Protein AF-A0A950J6G5-F1 (afdb_monomer_lite)

pLDDT: mean 94.03, std 8.96, range [36.78, 98.38]

Secondary structure (DSSP, 8-state):
-EEEEEEEEEETTEEEEEEEHHHHHHHHHTS-HHHHTSHHHHHHHHHHHHHHHH--HHHHHHHHHHHHHHHHHTT-B----

Foldseek 3Di:
DFQPDWFAWADVVDGDTDGHLVSLLVVLVPDDPVLNPDPLSVVLNVLSVVCVVPVDPVSSVVSVVSSLVSRVVVVTGDPDD

Sequence (81 aa):
MNLPTPVPVRAPGRRGEIASVKEALRFIDQLPPELARLSRWTFARALFHEVERTGKSRDMKAAVRQFRQALSNERWLEEDS

Radius of gyration: 11.63 Å; chains: 1; bounding box: 24×30×30 Å

Structure (mmCIF, N/CA/C/O backbone):
data_AF-A0A950J6G5-F1
#
_entry.id   AF-A0A950J6G5-F1
#
loop_
_atom_site.group_PDB
_atom_site.id
_atom_site.type_symbol
_atom_site.label_atom_id
_atom_site.label_alt_id
_atom_site.label_comp_id
_atom_site.label_asym_id
_atom_site.label_entity_id
_atom_site.label_seq_id
_atom_site.pdbx_PDB_ins_code
_atom_site.Cartn_x
_atom_site.Cartn_y
_atom_site.Cartn_z
_atom_site.occupancy
_atom_site.B_iso_or_equiv
_atom_site.auth_seq_id
_atom_site.auth_comp_id
_atom_site.auth_asym_id
_atom_site.auth_atom_id
_atom_site.pdbx_PDB_model_num
ATOM 1 N N . MET A 1 1 ? -11.780 4.060 2.908 1.00 91.25 1 MET A N 1
ATOM 2 C CA . MET A 1 1 ? -11.147 4.846 3.988 1.00 91.25 1 MET A CA 1
ATOM 3 C C . MET A 1 1 ? -9.950 5.576 3.409 1.00 91.25 1 MET A C 1
ATOM 5 O O . MET A 1 1 ? -9.152 4.934 2.730 1.00 91.25 1 MET A O 1
ATOM 9 N N . ASN A 1 2 ? -9.861 6.888 3.620 1.00 96.25 2 ASN A N 1
ATOM 10 C CA . ASN A 1 2 ? -8.768 7.696 3.077 1.00 96.25 2 ASN A CA 1
ATOM 11 C C . ASN A 1 2 ? -7.521 7.565 3.950 1.00 96.25 2 ASN A C 1
ATOM 13 O O . ASN A 1 2 ? -7.625 7.376 5.164 1.00 96.25 2 ASN A O 1
ATOM 17 N N . LEU A 1 3 ? -6.352 7.645 3.320 1.00 94.75 3 LEU A N 1
ATOM 18 C CA . LEU A 1 3 ? -5.093 7.767 4.035 1.00 94.75 3 LEU A CA 1
ATOM 19 C C . LEU A 1 3 ? -5.022 9.163 4.681 1.00 94.75 3 LEU A C 1
ATOM 21 O O . LEU A 1 3 ? -5.570 10.118 4.132 1.00 94.75 3 LEU A O 1
ATOM 25 N N . PRO A 1 4 ? -4.343 9.311 5.831 1.00 92.62 4 PRO A N 1
ATOM 26 C CA . PRO A 1 4 ? -4.153 10.610 6.480 1.00 92.62 4 PRO A CA 1
ATOM 27 C C . PRO A 1 4 ? -3.365 11.596 5.607 1.00 92.62 4 PRO A C 1
ATOM 29 O O . PRO A 1 4 ? -3.546 12.803 5.722 1.00 92.62 4 PRO A O 1
ATOM 32 N N . THR A 1 5 ? -2.502 11.079 4.735 1.00 92.94 5 THR A N 1
ATOM 33 C CA . THR A 1 5 ? -1.775 11.847 3.725 1.00 92.94 5 THR A CA 1
ATOM 34 C C . THR A 1 5 ? -1.644 10.965 2.489 1.00 92.94 5 THR A C 1
ATOM 36 O O . THR A 1 5 ? -1.251 9.800 2.657 1.00 92.94 5 THR A O 1
ATOM 39 N N . PRO A 1 6 ? -1.952 11.472 1.281 1.00 95.88 6 PRO A N 1
ATOM 40 C CA . PRO A 1 6 ? -1.655 10.757 0.050 1.00 95.88 6 PRO A CA 1
ATOM 41 C C . PRO A 1 6 ? -0.182 10.333 -0.003 1.00 95.88 6 PRO A C 1
ATOM 43 O O . PRO A 1 6 ? 0.704 10.976 0.571 1.00 95.88 6 PRO A O 1
ATOM 46 N N . VAL A 1 7 ? 0.075 9.190 -0.628 1.00 96.06 7 VAL A N 1
ATOM 47 C CA . VAL A 1 7 ? 1.428 8.668 -0.823 1.00 96.06 7 VAL A CA 1
ATOM 48 C C . VAL A 1 7 ? 1.753 8.781 -2.308 1.00 96.06 7 VAL A C 1
ATOM 50 O O . VAL A 1 7 ? 1.126 8.062 -3.092 1.00 96.06 7 VAL A O 1
ATOM 53 N N . PRO A 1 8 ? 2.688 9.654 -2.712 1.00 95.69 8 PRO A N 1
ATOM 54 C CA . PRO A 1 8 ? 3.110 9.740 -4.101 1.00 95.69 8 PRO A CA 1
ATOM 55 C C . PRO A 1 8 ? 3.933 8.502 -4.472 1.00 95.69 8 PRO A C 1
ATOM 57 O O . PRO A 1 8 ? 4.779 8.031 -3.707 1.00 95.69 8 PRO A O 1
ATOM 60 N N . VAL A 1 9 ? 3.649 7.932 -5.640 1.00 95.62 9 VAL A N 1
ATOM 61 C CA . VAL A 1 9 ? 4.247 6.685 -6.116 1.00 95.62 9 VAL A CA 1
ATOM 62 C C . VAL A 1 9 ? 4.718 6.831 -7.555 1.00 95.62 9 VAL A C 1
ATOM 64 O O . VAL A 1 9 ? 3.980 7.269 -8.439 1.00 95.62 9 VAL A O 1
ATOM 67 N N . ARG A 1 10 ? 5.934 6.346 -7.805 1.00 94.88 10 ARG A N 1
ATOM 68 C CA . ARG A 1 10 ? 6.569 6.256 -9.118 1.00 94.88 10 ARG A CA 1
ATOM 69 C C . ARG A 1 10 ? 7.120 4.850 -9.359 1.00 94.88 10 ARG A C 1
ATOM 71 O O . ARG A 1 10 ? 8.326 4.630 -9.432 1.00 94.88 10 ARG A O 1
ATOM 78 N N . ALA A 1 11 ? 6.216 3.890 -9.510 1.00 91.62 11 ALA A N 1
ATOM 79 C CA . ALA A 1 11 ? 6.543 2.513 -9.860 1.00 91.62 11 ALA A CA 1
ATOM 80 C C . ALA A 1 11 ? 6.521 2.300 -11.393 1.00 91.62 11 ALA A C 1
ATOM 82 O O . ALA A 1 11 ? 5.866 3.052 -12.127 1.00 91.62 11 ALA A O 1
ATOM 83 N N . PRO A 1 12 ? 7.200 1.268 -11.927 1.00 88.56 12 PRO A N 1
ATOM 84 C CA . PRO A 1 12 ? 7.076 0.888 -13.333 1.00 88.56 12 PRO A CA 1
ATOM 85 C C . PRO A 1 12 ? 5.608 0.654 -13.718 1.00 88.56 12 PRO A C 1
ATOM 87 O O . PRO A 1 12 ? 4.914 -0.149 -13.102 1.00 88.56 12 PRO A O 1
ATOM 90 N N . GLY A 1 13 ? 5.113 1.391 -14.716 1.00 85.75 13 GLY A N 1
ATOM 91 C CA . GLY A 1 13 ? 3.722 1.291 -15.176 1.00 85.75 13 GLY A CA 1
ATOM 92 C C . GLY A 1 13 ? 2.662 1.874 -14.228 1.00 85.75 13 GLY A C 1
ATOM 93 O O . GLY A 1 13 ? 1.478 1.803 -14.551 1.00 85.75 13 GLY A O 1
ATOM 94 N N . ARG A 1 14 ? 3.046 2.471 -13.088 1.00 85.50 14 ARG A N 1
ATOM 95 C CA . ARG A 1 14 ? 2.126 3.155 -12.162 1.00 85.50 14 ARG A CA 1
ATOM 96 C C . ARG A 1 14 ? 2.753 4.419 -11.586 1.00 85.50 14 ARG A C 1
ATOM 98 O O . ARG A 1 14 ? 3.670 4.349 -10.771 1.00 85.50 14 ARG A O 1
ATOM 105 N N . ARG A 1 15 ? 2.214 5.571 -11.982 1.00 91.56 15 ARG A N 1
ATOM 106 C CA . ARG A 1 15 ? 2.559 6.883 -11.425 1.00 91.56 15 ARG A CA 1
ATOM 107 C C . ARG A 1 15 ? 1.308 7.571 -10.903 1.00 91.56 15 ARG A C 1
ATOM 109 O O . ARG A 1 15 ? 0.255 7.441 -11.525 1.00 91.56 15 ARG A O 1
ATOM 116 N N . GLY A 1 16 ? 1.439 8.295 -9.801 1.00 92.69 16 GLY A N 1
ATOM 117 C CA . GLY A 1 16 ? 0.362 9.081 -9.207 1.00 92.69 16 GLY A CA 1
ATOM 118 C C . GLY A 1 16 ? 0.347 8.965 -7.691 1.00 92.69 16 GLY A C 1
ATOM 119 O O . GLY A 1 16 ? 1.315 8.517 -7.081 1.00 92.69 16 GLY A O 1
ATOM 120 N N . GLU A 1 17 ? -0.770 9.344 -7.087 1.00 95.62 17 GLU A N 1
ATOM 121 C CA . GLU A 1 17 ? -0.940 9.320 -5.639 1.00 95.62 17 GLU A CA 1
ATOM 122 C C . GLU A 1 17 ? -1.870 8.190 -5.206 1.00 95.62 17 GLU A C 1
ATOM 124 O O . GLU A 1 17 ? -2.894 7.913 -5.831 1.00 95.62 17 GLU A O 1
ATOM 129 N N . ILE A 1 18 ? -1.517 7.548 -4.097 1.00 96.88 18 ILE A N 1
ATOM 130 C CA . ILE A 1 18 ? -2.380 6.609 -3.390 1.00 96.88 18 ILE A CA 1
ATOM 131 C C . ILE A 1 18 ? -3.022 7.372 -2.234 1.00 96.88 18 ILE A C 1
ATOM 133 O O . ILE A 1 18 ? -2.334 7.741 -1.282 1.00 96.88 18 ILE A O 1
ATOM 137 N N . ALA A 1 19 ? -4.330 7.613 -2.303 1.00 97.06 19 ALA A N 1
ATOM 138 C CA . ALA A 1 19 ? -5.063 8.445 -1.347 1.00 97.06 19 ALA A CA 1
ATOM 139 C C . ALA A 1 19 ? -5.977 7.632 -0.416 1.00 97.06 19 ALA A C 1
ATOM 141 O O . ALA A 1 19 ? -6.517 8.166 0.556 1.00 97.06 19 ALA A O 1
ATOM 142 N N . SER A 1 20 ? -6.148 6.330 -0.662 1.00 97.94 20 SER A N 1
ATOM 143 C CA . SER A 1 20 ? -7.031 5.466 0.130 1.00 97.94 20 SER A CA 1
ATOM 144 C C . SER A 1 20 ? -6.468 4.069 0.405 1.00 97.94 20 SER A C 1
ATOM 146 O O . SER A 1 20 ? -5.614 3.557 -0.316 1.00 97.94 20 SER A O 1
ATOM 148 N N . VAL A 1 21 ? -7.012 3.406 1.433 1.00 97.94 21 VAL A N 1
ATOM 149 C CA . VAL A 1 21 ? -6.691 2.002 1.769 1.00 97.94 21 VAL A CA 1
ATOM 150 C C . VAL A 1 21 ? -6.988 1.066 0.597 1.00 97.94 21 VAL A C 1
ATOM 152 O O . VAL A 1 21 ? -6.190 0.190 0.285 1.00 97.94 21 VAL A O 1
ATOM 155 N N . LYS A 1 22 ? -8.107 1.294 -0.101 1.00 98.06 22 LYS A N 1
ATOM 156 C CA . LYS A 1 22 ? -8.518 0.490 -1.258 1.00 98.06 22 LYS A CA 1
ATOM 157 C C . LYS A 1 22 ? -7.522 0.604 -2.412 1.00 98.06 22 LYS A C 1
ATOM 159 O O . LYS A 1 22 ? -7.226 -0.391 -3.069 1.00 98.06 22 LYS A O 1
ATOM 164 N N . GLU A 1 23 ? -7.012 1.805 -2.670 1.00 97.81 23 GLU A N 1
ATOM 165 C CA . GLU A 1 23 ? -5.971 2.018 -3.679 1.00 97.81 23 GLU A CA 1
ATOM 166 C C . GLU A 1 23 ? -4.647 1.382 -3.263 1.00 97.81 23 GLU A C 1
ATOM 168 O O . GLU A 1 23 ? -4.007 0.750 -4.098 1.00 97.81 23 GLU A O 1
ATOM 173 N N . ALA A 1 24 ? -4.270 1.474 -1.983 1.00 97.69 24 ALA A N 1
ATOM 174 C CA . ALA A 1 24 ? -3.058 0.840 -1.471 1.00 97.69 24 ALA A CA 1
ATOM 175 C C . ALA A 1 24 ? -3.116 -0.691 -1.598 1.00 97.69 24 ALA A C 1
ATOM 177 O O . ALA A 1 24 ? -2.181 -1.304 -2.109 1.00 97.69 24 ALA A O 1
ATOM 178 N N . LEU A 1 25 ? -4.234 -1.314 -1.212 1.00 98.12 25 LEU A N 1
ATOM 179 C CA . LEU A 1 25 ? -4.444 -2.755 -1.378 1.00 98.12 25 LEU A CA 1
ATOM 180 C C . LEU A 1 25 ? -4.406 -3.162 -2.851 1.00 98.12 25 LEU A C 1
ATOM 182 O O . LEU A 1 25 ? -3.656 -4.066 -3.206 1.00 98.12 25 LEU A O 1
ATOM 186 N N . ARG A 1 26 ? -5.123 -2.442 -3.726 1.00 97.12 26 ARG A N 1
ATOM 187 C CA . ARG A 1 26 ? -5.087 -2.688 -5.175 1.00 97.12 26 ARG A CA 1
ATOM 188 C C . ARG A 1 26 ? -3.672 -2.567 -5.738 1.00 97.12 26 ARG A C 1
ATOM 190 O O . ARG A 1 26 ? -3.283 -3.378 -6.570 1.00 97.12 26 ARG A O 1
ATOM 197 N N . PHE A 1 27 ? -2.913 -1.563 -5.304 1.00 96.75 27 PHE A N 1
ATOM 198 C CA . PHE A 1 27 ? -1.533 -1.375 -5.734 1.00 96.75 27 PHE A CA 1
ATOM 199 C C . PHE A 1 27 ? -0.678 -2.600 -5.390 1.00 96.75 27 PHE A C 1
ATOM 201 O O . PHE A 1 27 ? 0.036 -3.096 -6.262 1.00 96.75 27 PHE A O 1
ATOM 208 N N . ILE A 1 28 ? -0.792 -3.101 -4.154 1.00 97.00 28 ILE A N 1
ATOM 209 C CA . ILE A 1 28 ? -0.044 -4.269 -3.670 1.00 97.00 28 ILE A CA 1
ATOM 210 C C . ILE A 1 28 ? -0.501 -5.559 -4.367 1.00 97.00 28 ILE A C 1
ATOM 212 O O . ILE A 1 28 ? 0.332 -6.357 -4.790 1.00 97.00 28 ILE A O 1
ATOM 216 N N . ASP A 1 29 ? -1.810 -5.754 -4.531 1.00 96.25 29 ASP A N 1
ATOM 217 C CA . ASP A 1 29 ? -2.392 -6.948 -5.162 1.00 96.25 29 ASP A CA 1
ATOM 218 C C . ASP A 1 29 ? -1.999 -7.089 -6.640 1.00 96.25 29 ASP A C 1
ATOM 220 O O . ASP A 1 29 ? -2.023 -8.186 -7.192 1.00 96.25 29 ASP A O 1
ATOM 224 N N . GLN A 1 30 ? -1.626 -5.987 -7.289 1.00 95.62 30 GLN A N 1
ATOM 225 C CA . GLN A 1 30 ? -1.203 -5.974 -8.683 1.00 95.62 30 GLN A CA 1
ATOM 226 C C . GLN A 1 30 ? 0.324 -5.861 -8.848 1.00 95.62 30 GLN A C 1
ATOM 228 O O . GLN A 1 30 ? 0.792 -5.407 -9.900 1.00 95.62 30 GLN A O 1
ATOM 233 N N . LEU A 1 31 ? 1.107 -6.169 -7.811 1.00 95.56 31 LEU A N 1
ATOM 234 C CA . LEU A 1 31 ? 2.560 -6.280 -7.931 1.00 95.56 31 LEU A CA 1
ATOM 235 C C . LEU A 1 31 ? 2.950 -7.543 -8.716 1.00 95.56 31 LEU A C 1
ATOM 237 O O . LEU A 1 31 ? 2.240 -8.549 -8.651 1.00 95.56 31 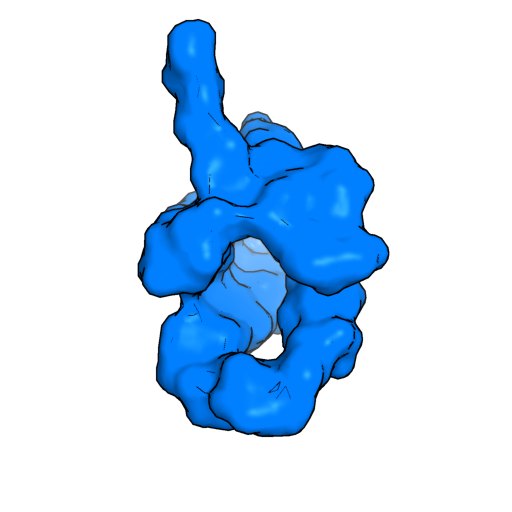LEU A O 1
ATOM 241 N N . PRO A 1 32 ? 4.102 -7.532 -9.411 1.00 94.88 32 PRO A N 1
ATOM 242 C CA . PRO A 1 32 ? 4.708 -8.747 -9.941 1.00 94.88 32 PRO A CA 1
ATOM 243 C C . PRO A 1 32 ? 4.856 -9.830 -8.856 1.00 94.88 32 PRO A C 1
ATOM 245 O O . PRO A 1 32 ? 5.164 -9.486 -7.706 1.00 94.88 32 PRO A O 1
ATOM 248 N N . PRO A 1 33 ? 4.677 -11.123 -9.186 1.00 94.19 33 PRO A N 1
ATOM 249 C CA . PRO A 1 33 ? 4.709 -12.213 -8.209 1.00 94.19 33 PRO A CA 1
ATOM 250 C C . PRO A 1 33 ? 5.971 -12.250 -7.341 1.00 94.19 33 PRO A C 1
ATOM 252 O O . PRO A 1 33 ? 5.899 -12.600 -6.163 1.00 94.19 33 PRO A O 1
ATOM 255 N N . GLU A 1 34 ? 7.123 -11.875 -7.897 1.00 94.69 34 GLU A N 1
ATOM 256 C CA . GLU A 1 34 ? 8.401 -11.844 -7.188 1.00 94.69 34 GLU A CA 1
ATOM 257 C C . GLU A 1 34 ? 8.401 -10.787 -6.081 1.00 94.69 34 GLU A C 1
ATOM 259 O O . GLU A 1 34 ? 8.866 -11.057 -4.976 1.00 94.69 34 GLU A O 1
ATOM 264 N N . LEU A 1 35 ? 7.828 -9.609 -6.350 1.00 94.94 35 LEU A N 1
ATOM 265 C CA . LEU A 1 35 ? 7.702 -8.530 -5.370 1.00 94.94 35 LEU A CA 1
ATOM 266 C C . LEU A 1 35 ? 6.608 -8.832 -4.347 1.00 94.94 35 LEU A C 1
ATOM 268 O O . LEU A 1 35 ? 6.824 -8.651 -3.150 1.00 94.94 35 LEU A O 1
ATOM 272 N N . ALA A 1 36 ? 5.464 -9.354 -4.792 1.00 94.62 36 ALA A N 1
ATOM 273 C CA . ALA A 1 36 ? 4.321 -9.650 -3.929 1.00 94.62 36 ALA A CA 1
ATOM 274 C C . ALA A 1 36 ? 4.652 -10.636 -2.790 1.00 94.62 36 ALA A C 1
ATOM 276 O O . ALA A 1 36 ? 3.998 -10.612 -1.748 1.00 94.62 36 ALA A O 1
ATOM 277 N N . ARG A 1 37 ? 5.676 -11.486 -2.960 1.00 95.69 37 ARG A N 1
ATOM 278 C CA . ARG A 1 37 ? 6.141 -12.448 -1.943 1.00 95.69 37 ARG A CA 1
ATOM 279 C C . ARG A 1 37 ? 7.093 -11.855 -0.906 1.00 95.69 37 ARG A C 1
ATOM 281 O O . ARG A 1 37 ? 7.361 -12.502 0.104 1.00 95.69 37 ARG A O 1
ATOM 288 N N . LEU A 1 38 ? 7.631 -10.660 -1.135 1.00 97.62 38 LEU A N 1
ATOM 289 C CA . LEU A 1 38 ? 8.604 -10.062 -0.224 1.00 97.62 38 LEU A CA 1
ATOM 290 C C . LEU A 1 38 ? 7.907 -9.588 1.050 1.00 97.62 38 LEU A C 1
ATOM 292 O O . LEU A 1 38 ? 6.855 -8.950 0.994 1.00 97.62 38 LEU A O 1
ATOM 296 N N . SER A 1 39 ? 8.533 -9.837 2.203 1.00 97.44 39 SER A N 1
ATOM 297 C CA . SER A 1 39 ? 7.931 -9.590 3.521 1.00 97.44 39 SER A CA 1
ATOM 298 C C . SER A 1 39 ? 7.432 -8.156 3.713 1.00 97.44 39 SER A C 1
ATOM 300 O O . SER A 1 39 ? 6.425 -7.935 4.374 1.00 97.44 39 SER A O 1
ATOM 302 N N . ARG A 1 40 ? 8.097 -7.168 3.101 1.00 97.38 40 ARG A N 1
ATOM 303 C CA . ARG A 1 40 ? 7.668 -5.758 3.141 1.00 97.38 40 ARG A CA 1
ATOM 304 C C . ARG A 1 40 ? 6.288 -5.535 2.514 1.00 97.38 40 ARG A C 1
ATOM 306 O O . ARG A 1 40 ? 5.495 -4.764 3.045 1.00 97.38 40 ARG A O 1
ATOM 313 N N . TRP A 1 41 ? 5.986 -6.239 1.424 1.00 97.94 41 TRP A N 1
ATOM 314 C CA . TRP A 1 41 ? 4.722 -6.117 0.705 1.00 97.94 41 TRP A CA 1
ATOM 315 C C . TRP A 1 41 ? 3.620 -6.939 1.369 1.00 97.94 41 TRP A C 1
ATOM 317 O O . TRP A 1 41 ? 2.521 -6.423 1.579 1.00 97.94 41 TRP A O 1
ATOM 327 N N . THR A 1 42 ? 3.919 -8.171 1.792 1.00 97.88 42 THR A N 1
ATOM 328 C CA . THR A 1 42 ? 2.949 -9.007 2.520 1.00 97.88 42 THR A CA 1
ATOM 329 C C . THR A 1 42 ? 2.560 -8.388 3.864 1.00 97.88 42 THR A C 1
ATOM 331 O O . THR A 1 42 ? 1.381 -8.390 4.223 1.00 97.88 42 THR A O 1
ATOM 334 N N . PHE A 1 43 ? 3.513 -7.778 4.577 1.00 97.69 43 PHE A N 1
ATOM 335 C CA . PHE A 1 43 ? 3.252 -7.110 5.850 1.00 97.69 43 PHE A CA 1
ATOM 336 C C . PHE A 1 43 ? 2.456 -5.811 5.681 1.00 97.69 43 PHE A C 1
ATOM 338 O O . PHE A 1 43 ? 1.467 -5.611 6.387 1.00 97.69 43 PHE A O 1
ATOM 345 N N . ALA A 1 44 ? 2.815 -4.958 4.711 1.00 97.88 44 ALA A N 1
ATOM 346 C CA . ALA A 1 44 ? 2.032 -3.758 4.401 1.00 97.88 44 ALA A CA 1
ATOM 347 C C . ALA A 1 44 ? 0.578 -4.111 4.042 1.00 97.88 44 ALA A C 1
ATOM 349 O O . ALA A 1 44 ? -0.356 -3.480 4.539 1.00 97.88 44 ALA A O 1
ATOM 350 N N . ARG A 1 45 ? 0.376 -5.170 3.247 1.00 98.31 45 ARG A N 1
ATOM 351 C CA . ARG A 1 45 ? -0.955 -5.676 2.889 1.00 98.31 45 ARG A CA 1
ATOM 352 C C . ARG A 1 45 ? -1.760 -6.110 4.112 1.00 98.31 45 ARG A C 1
ATOM 354 O O . ARG A 1 45 ? -2.918 -5.724 4.244 1.00 98.31 45 ARG A O 1
ATOM 361 N N . ALA A 1 46 ? -1.158 -6.903 5.000 1.00 98.31 46 ALA A N 1
ATOM 362 C CA . ALA A 1 46 ? -1.820 -7.379 6.213 1.00 98.31 46 ALA A CA 1
ATOM 363 C C . ALA A 1 46 ? -2.255 -6.218 7.121 1.00 98.31 46 ALA A C 1
ATOM 365 O O . ALA A 1 46 ? -3.367 -6.228 7.645 1.00 98.31 46 ALA A O 1
ATOM 366 N N . LEU A 1 47 ? -1.420 -5.182 7.251 1.00 98.19 47 LEU A N 1
ATOM 367 C CA . LEU A 1 47 ? -1.763 -3.989 8.023 1.00 98.19 47 LEU A CA 1
ATOM 368 C C . LEU A 1 47 ? -2.929 -3.208 7.410 1.00 98.19 47 LEU A C 1
ATOM 370 O O . LEU A 1 47 ? -3.786 -2.738 8.150 1.00 98.19 47 LEU A O 1
ATOM 374 N N 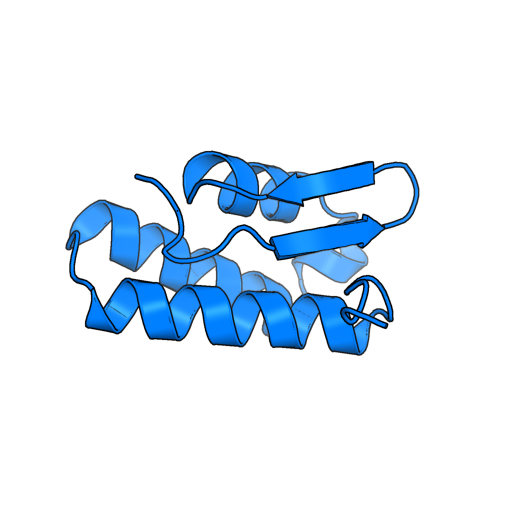. PHE A 1 48 ? -3.008 -3.086 6.083 1.00 98.38 48 PHE A N 1
ATOM 375 C CA . PHE A 1 48 ? -4.158 -2.437 5.448 1.00 98.38 48 PHE A CA 1
ATOM 376 C C . PHE A 1 48 ? -5.461 -3.230 5.613 1.00 98.38 48 PHE A C 1
ATOM 378 O O . PHE A 1 48 ? -6.497 -2.617 5.853 1.00 98.38 48 PHE A O 1
ATOM 385 N N . HIS A 1 49 ? -5.418 -4.565 5.575 1.00 98.31 49 HIS A N 1
ATOM 386 C CA . HIS A 1 49 ? -6.586 -5.395 5.916 1.00 98.31 49 HIS A CA 1
ATOM 387 C C . HIS A 1 49 ? -7.029 -5.193 7.367 1.00 98.31 49 HIS A C 1
ATOM 389 O O . HIS A 1 49 ? -8.219 -5.061 7.646 1.00 98.31 49 HIS A O 1
ATOM 395 N N . GLU A 1 50 ? -6.078 -5.106 8.298 1.00 98.00 50 GLU A N 1
ATOM 396 C CA . GLU A 1 50 ? -6.388 -4.812 9.699 1.00 98.00 50 GLU A CA 1
ATOM 397 C C . GLU A 1 50 ? -7.042 -3.430 9.857 1.00 98.00 50 GLU A C 1
ATOM 399 O O . GLU A 1 50 ? -7.993 -3.280 10.620 1.00 98.00 50 GLU A O 1
ATOM 404 N N . VAL A 1 51 ? -6.608 -2.434 9.080 1.00 97.94 51 VAL A N 1
ATOM 405 C CA . VAL A 1 51 ? -7.245 -1.109 9.036 1.00 97.94 51 VAL A CA 1
ATOM 406 C C . VAL A 1 51 ? -8.684 -1.180 8.534 1.00 97.94 51 VAL A C 1
ATOM 408 O O . VAL A 1 51 ? -9.544 -0.521 9.115 1.00 97.94 51 VAL A O 1
ATOM 411 N N . GLU A 1 52 ? -8.974 -1.964 7.492 1.00 96.56 52 GLU A N 1
ATOM 412 C CA . GLU A 1 52 ? -10.356 -2.158 7.027 1.00 96.56 52 GLU A CA 1
ATOM 413 C C . GLU A 1 52 ? -11.225 -2.822 8.098 1.00 96.56 52 GLU A C 1
ATOM 415 O O . GLU A 1 52 ? -12.389 -2.457 8.262 1.00 96.56 52 GLU A O 1
ATOM 420 N N . ARG A 1 53 ? -10.647 -3.747 8.871 1.00 96.69 53 ARG A N 1
ATOM 421 C CA . ARG A 1 53 ? -11.342 -4.464 9.943 1.00 96.69 53 ARG A CA 1
ATOM 422 C C . ARG A 1 53 ? -11.607 -3.599 11.176 1.00 96.69 53 ARG A C 1
ATOM 424 O O . ARG A 1 53 ? -12.673 -3.713 11.775 1.00 96.69 53 ARG A O 1
ATOM 431 N N . THR A 1 54 ? -10.637 -2.790 11.609 1.00 94.75 54 THR A N 1
ATOM 432 C CA . THR A 1 54 ? -10.716 -2.063 12.890 1.00 94.75 54 THR A CA 1
ATOM 433 C C . THR A 1 54 ? -11.100 -0.598 12.742 1.00 94.75 54 THR A C 1
ATOM 435 O O . THR A 1 54 ? -11.610 -0.006 13.693 1.00 94.75 54 THR A O 1
AT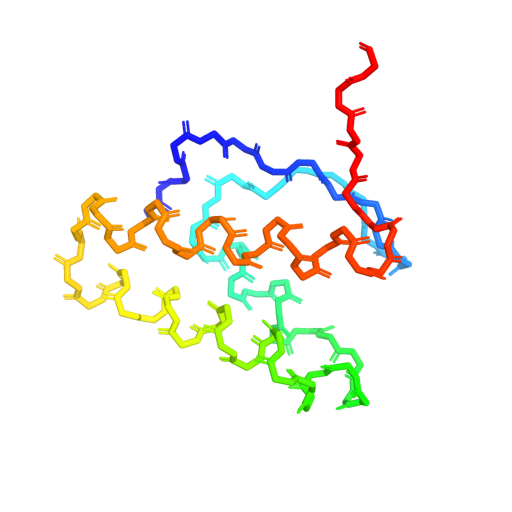OM 438 N N . GLY A 1 55 ? -10.791 0.017 11.599 1.00 93.62 55 GLY A N 1
ATOM 439 C CA . GLY A 1 55 ? -10.909 1.456 11.368 1.00 93.62 55 GLY A CA 1
ATOM 440 C C . GLY A 1 55 ? -10.037 2.328 12.279 1.00 93.62 55 GLY A C 1
ATOM 441 O O . GLY A 1 55 ? -10.220 3.545 12.327 1.00 93.62 55 GLY A O 1
ATOM 442 N N . LYS A 1 56 ? -9.093 1.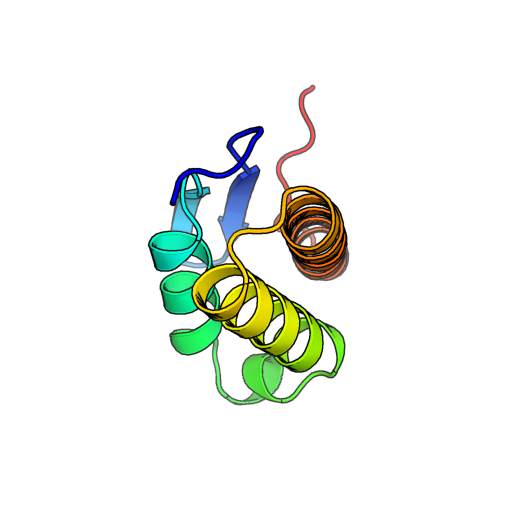747 13.033 1.00 95.50 56 LYS A N 1
ATOM 443 C CA . LYS A 1 56 ? -8.324 2.489 14.038 1.00 95.50 56 LYS A CA 1
ATOM 444 C C . LYS A 1 56 ? -7.235 3.339 13.389 1.00 95.50 56 LYS A C 1
ATOM 446 O O . LYS A 1 56 ? -6.384 2.851 12.650 1.00 95.50 56 LYS A O 1
ATOM 451 N N . SER A 1 57 ? -7.167 4.608 13.795 1.00 93.94 57 SER A N 1
ATOM 452 C CA . SER A 1 57 ? -6.126 5.551 13.350 1.00 93.94 57 SER A CA 1
ATOM 453 C C . SER A 1 57 ? -4.696 5.062 13.644 1.00 93.94 57 SER A C 1
ATOM 455 O O . SER A 1 57 ? -3.783 5.283 12.848 1.00 93.94 57 SER A O 1
ATOM 457 N N . ARG A 1 58 ? -4.483 4.340 14.755 1.00 94.38 58 ARG A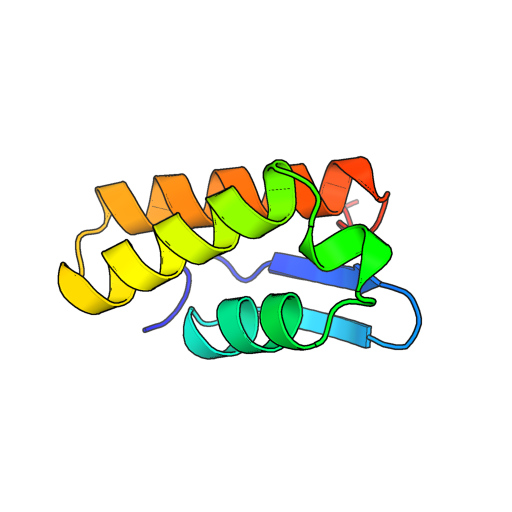 N 1
ATOM 458 C CA . ARG A 1 58 ? -3.174 3.744 15.080 1.00 94.38 58 ARG A CA 1
ATOM 459 C C . ARG A 1 58 ? -2.734 2.723 14.030 1.00 94.38 58 ARG A C 1
ATOM 461 O O . ARG A 1 58 ? -1.581 2.755 13.602 1.00 94.38 58 ARG A O 1
ATOM 468 N N . ASP A 1 59 ? -3.651 1.856 13.620 1.00 95.38 59 ASP A N 1
ATOM 469 C CA . ASP A 1 59 ? -3.380 0.804 12.644 1.00 95.38 59 ASP A CA 1
ATOM 470 C C . ASP A 1 59 ? -3.155 1.442 11.264 1.00 95.38 59 ASP A C 1
ATOM 472 O O . ASP A 1 59 ? -2.208 1.082 10.568 1.00 95.38 59 ASP A O 1
ATOM 476 N N . MET A 1 60 ? -3.907 2.506 10.936 1.00 97.69 60 MET A N 1
ATOM 477 C CA . MET A 1 60 ? -3.708 3.302 9.717 1.00 97.69 60 MET A CA 1
ATOM 478 C C . MET A 1 60 ? -2.299 3.894 9.644 1.00 97.69 60 MET A C 1
ATOM 480 O O . MET A 1 60 ? -1.608 3.749 8.637 1.00 97.69 60 MET A O 1
ATOM 484 N N . LYS A 1 61 ? -1.836 4.539 10.722 1.00 96.56 61 LYS A N 1
ATOM 485 C CA . LYS A 1 61 ? -0.480 5.108 10.784 1.00 96.56 61 LYS A CA 1
ATOM 486 C C . LYS A 1 61 ? 0.596 4.034 10.616 1.00 96.56 61 LYS A C 1
ATOM 488 O O . LYS A 1 61 ? 1.613 4.283 9.970 1.00 96.56 61 LYS A O 1
ATOM 493 N N . ALA A 1 62 ? 0.391 2.848 11.192 1.00 96.50 62 ALA A N 1
ATOM 494 C CA . ALA A 1 62 ? 1.311 1.727 11.029 1.00 96.50 62 ALA A CA 1
ATOM 495 C C . ALA A 1 62 ? 1.333 1.214 9.581 1.00 96.50 62 ALA A C 1
ATOM 497 O O . ALA A 1 62 ? 2.420 1.066 9.022 1.00 96.50 62 ALA A O 1
ATOM 498 N N . ALA A 1 63 ? 0.163 1.020 8.967 1.00 97.88 63 ALA A N 1
ATOM 499 C CA . ALA A 1 63 ? 0.027 0.572 7.584 1.00 97.88 63 ALA A CA 1
ATOM 500 C C . ALA A 1 63 ? 0.695 1.545 6.600 1.00 97.88 63 ALA A C 1
ATOM 502 O O . ALA A 1 63 ? 1.542 1.137 5.809 1.00 97.88 63 ALA A O 1
ATOM 503 N N . VAL A 1 64 ? 0.405 2.847 6.715 1.00 97.69 64 VAL A N 1
ATOM 504 C CA . VAL A 1 64 ? 0.997 3.885 5.852 1.00 97.69 64 VAL A CA 1
ATOM 505 C C . VAL A 1 64 ? 2.514 3.953 6.010 1.00 97.69 64 VAL A C 1
ATOM 507 O O . VAL A 1 64 ? 3.224 4.054 5.011 1.00 97.69 64 VAL A O 1
ATOM 510 N N . ARG A 1 65 ? 3.034 3.859 7.241 1.00 96.88 65 ARG A N 1
ATOM 511 C CA . ARG A 1 65 ? 4.485 3.845 7.480 1.00 96.88 65 ARG A CA 1
ATOM 512 C C . ARG A 1 65 ? 5.154 2.652 6.797 1.00 96.88 65 ARG A C 1
ATOM 514 O O . ARG A 1 65 ? 6.165 2.831 6.127 1.00 96.88 65 ARG A O 1
ATOM 521 N N . GLN A 1 66 ? 4.593 1.451 6.948 1.00 97.81 66 GLN A N 1
ATOM 522 C CA . GLN A 1 66 ? 5.138 0.252 6.302 1.00 97.81 66 GLN A CA 1
ATOM 523 C C . GLN A 1 66 ? 5.033 0.317 4.778 1.00 97.81 66 GLN A C 1
ATOM 525 O O . GLN A 1 66 ? 5.967 -0.072 4.086 1.00 97.81 66 GLN A O 1
ATOM 530 N N . PHE A 1 67 ? 3.942 0.868 4.250 1.00 97.75 67 PHE A N 1
ATOM 531 C CA . PHE A 1 67 ? 3.765 1.061 2.814 1.00 97.75 67 PHE A CA 1
ATOM 532 C C . PHE A 1 67 ? 4.798 2.027 2.223 1.00 97.75 67 PHE A C 1
ATOM 534 O O . PHE A 1 67 ? 5.450 1.694 1.236 1.00 97.75 67 PHE A O 1
ATOM 541 N N . ARG A 1 68 ? 5.018 3.183 2.865 1.00 97.38 68 ARG A N 1
ATOM 542 C CA . ARG A 1 68 ? 6.076 4.131 2.474 1.00 97.38 68 ARG A CA 1
ATOM 543 C C . ARG A 1 68 ? 7.461 3.486 2.523 1.00 97.38 68 ARG A C 1
ATOM 545 O O . ARG A 1 68 ? 8.240 3.671 1.596 1.00 97.38 68 ARG A O 1
ATOM 552 N N . GLN A 1 69 ? 7.748 2.684 3.551 1.00 97.12 69 GLN A N 1
ATOM 553 C CA . GLN A 1 69 ? 9.014 1.953 3.633 1.00 97.12 69 GLN A CA 1
ATOM 554 C C . GLN A 1 69 ? 9.168 0.937 2.493 1.00 97.12 69 GLN A C 1
ATOM 556 O O . GLN A 1 69 ? 10.238 0.844 1.897 1.00 97.12 69 GLN A O 1
ATOM 561 N N . ALA A 1 70 ? 8.109 0.190 2.168 1.00 97.06 70 ALA A N 1
ATOM 562 C CA . ALA A 1 70 ? 8.136 -0.763 1.064 1.00 97.06 70 ALA A CA 1
ATOM 563 C C . ALA A 1 70 ? 8.428 -0.060 -0.269 1.00 97.06 70 ALA A C 1
ATOM 565 O O . ALA A 1 70 ? 9.308 -0.504 -0.997 1.00 97.06 70 ALA A O 1
ATOM 566 N N . LEU A 1 71 ? 7.766 1.071 -0.534 1.00 96.88 71 LEU A N 1
ATOM 567 C CA . LEU A 1 71 ? 8.009 1.910 -1.711 1.00 96.88 71 LEU A CA 1
ATOM 568 C C . LEU A 1 71 ? 9.433 2.478 -1.754 1.00 96.88 71 LEU A C 1
ATOM 570 O O . LEU A 1 71 ? 10.069 2.446 -2.804 1.00 96.88 71 LEU A O 1
ATOM 574 N N . SER A 1 72 ? 9.939 2.982 -0.626 1.00 96.12 72 SER A N 1
ATOM 575 C CA . SER A 1 72 ? 11.299 3.524 -0.514 1.00 96.12 72 SER A CA 1
ATOM 576 C C . SER A 1 72 ? 12.357 2.463 -0.838 1.00 96.12 72 SER A C 1
ATOM 578 O O . SER A 1 72 ? 13.280 2.736 -1.604 1.00 96.12 72 SER A O 1
ATOM 580 N N . ASN A 1 73 ? 12.169 1.220 -0.375 1.00 95.31 73 ASN A N 1
ATOM 581 C CA . ASN A 1 73 ? 13.076 0.112 -0.692 1.00 95.31 73 ASN A CA 1
ATOM 582 C C . ASN A 1 73 ? 13.188 -0.152 -2.204 1.00 95.31 73 ASN A C 1
ATOM 584 O O . ASN A 1 73 ? 14.265 -0.521 -2.669 1.00 95.31 73 ASN A O 1
ATOM 588 N N . GLU A 1 74 ? 12.118 0.095 -2.967 1.00 94.75 74 GLU A N 1
ATOM 589 C CA . GLU A 1 74 ? 12.137 -0.065 -4.429 1.00 94.75 74 GLU A CA 1
ATOM 590 C C . GLU A 1 74 ? 12.522 1.216 -5.174 1.00 94.75 74 GLU A C 1
ATOM 592 O O . GLU A 1 74 ? 12.577 1.217 -6.404 1.00 94.75 74 GLU A O 1
ATOM 597 N N . ARG A 1 75 ? 12.769 2.312 -4.443 1.00 95.50 75 ARG A N 1
ATOM 598 C CA . ARG A 1 75 ? 12.947 3.669 -4.982 1.00 95.50 75 ARG A CA 1
ATOM 599 C C . ARG A 1 75 ? 11.724 4.162 -5.765 1.00 95.50 75 ARG A C 1
ATOM 601 O O . ARG A 1 75 ? 11.855 4.822 -6.792 1.00 95.50 75 ARG A O 1
ATOM 608 N N . TRP A 1 76 ? 10.529 3.805 -5.295 1.00 95.62 76 TRP A N 1
ATOM 609 C CA . TRP A 1 76 ? 9.246 4.199 -5.894 1.00 95.62 76 TRP A CA 1
ATOM 610 C C . TRP A 1 76 ? 8.516 5.280 -5.106 1.00 95.62 76 TRP A C 1
ATOM 612 O O . TRP A 1 76 ? 7.460 5.727 -5.546 1.00 95.62 76 TRP A O 1
ATOM 622 N N . LEU A 1 77 ? 9.028 5.669 -3.940 1.00 93.12 77 LEU A N 1
ATOM 623 C CA . LEU A 1 77 ? 8.503 6.810 -3.206 1.00 93.12 77 LEU A CA 1
ATOM 624 C C . LEU A 1 77 ? 9.075 8.082 -3.838 1.00 93.12 77 LEU A C 1
ATOM 626 O O . LEU A 1 77 ? 10.293 8.220 -3.929 1.00 93.12 77 LEU A O 1
ATOM 630 N N . GLU A 1 78 ? 8.207 8.980 -4.292 1.00 83.69 78 GLU A N 1
ATOM 631 C CA . GLU A 1 78 ? 8.631 10.328 -4.670 1.00 83.69 78 GLU A CA 1
ATOM 632 C C . GLU A 1 78 ? 8.749 11.115 -3.361 1.00 83.69 78 GLU A C 1
ATOM 634 O O . GLU A 1 78 ? 7.754 11.345 -2.675 1.0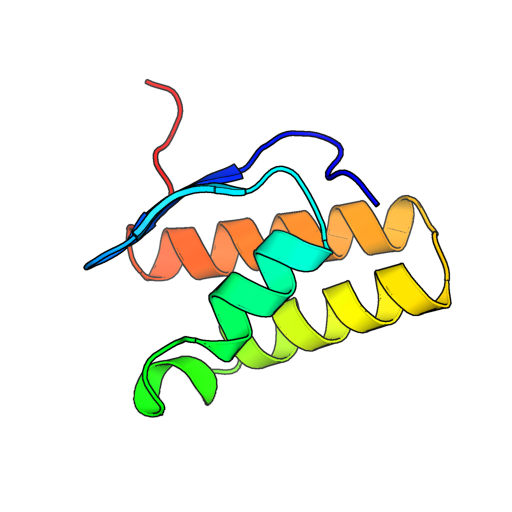0 83.69 78 GLU A O 1
ATOM 639 N N . GLU A 1 79 ? 9.978 11.378 -2.918 1.00 66.19 79 GLU A N 1
ATOM 640 C CA . GLU A 1 79 ? 10.194 12.254 -1.768 1.00 66.19 79 GLU A CA 1
ATOM 641 C C . GLU A 1 79 ? 9.852 13.679 -2.202 1.00 66.19 79 GLU A C 1
ATOM 643 O O . GLU A 1 79 ? 10.298 14.122 -3.265 1.00 66.19 79 GLU A O 1
ATOM 648 N N . ASP A 1 80 ? 9.021 14.361 -1.406 1.00 54.06 80 ASP A N 1
ATOM 649 C CA . ASP A 1 80 ? 8.737 15.783 -1.589 1.00 54.06 80 ASP A CA 1
ATOM 650 C C . ASP A 1 80 ? 10.089 16.514 -1.637 1.00 54.06 80 ASP A C 1
ATOM 652 O O . ASP A 1 80 ? 10.837 16.511 -0.655 1.00 54.06 80 ASP A O 1
ATOM 656 N N . SER A 1 81 ? 10.437 17.030 -2.819 1.00 36.78 81 SER A N 1
ATOM 657 C CA . SER A 1 81 ? 11.622 17.868 -3.039 1.00 36.78 81 SER A CA 1
ATOM 658 C C . SER A 1 81 ? 11.418 19.258 -2.451 1.00 36.78 81 SER A C 1
ATOM 660 O O . SER A 1 81 ? 10.263 19.741 -2.487 1.00 36.78 81 SER A O 1
#